Protein AF-A0A8T9CST2-F1 (afdb_monomer_lite)

Sequence (72 aa):
PQAIKTSRPGVGVVVTDSQNNIISPAGGTLPLSIPDDADSIARMNVYPVSTTGVPPETGRFEATATVRINFD

Organism: Escherichia coli (NCBI:txid562)

Foldseek 3Di:
DLFFDKPDPQKTKWKAWPVRHTARLPDGDFDWDDDPPDDIDTDMDIDMDGPVPDDDDDDDMDGDGDDDDDDD

pLDDT: mean 90.5, std 6.2, range [61.91, 96.75]

Secondary structure (DSSP, 8-state):
--SEEBSSTTEEEEEEETT--B--TTT--------SSS-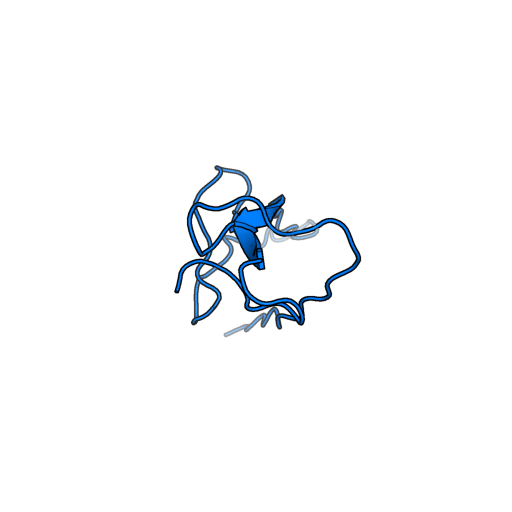----EEEEEEESSSSPPPSS---B---------

Radius of gyration: 14.74 Å; chains: 1; bounding box: 38×22×36 Å

InterPro domains:
  IPR000259 Fimbrial-type adhesion domain [PF00419] (2-72)
  IPR008966 Adhesion domain superfamily [SSF49401] (5-71)
  IPR036937 Fimbrial-type adhesion domain superfamily [G3DSA:2.60.40.1090] (1-72)

Structure (mmCIF, N/CA/C/O backbone):
data_AF-A0A8T9CST2-F1
#
_entry.id   AF-A0A8T9CST2-F1
#
loop_
_atom_site.group_PDB
_atom_site.id
_atom_site.type_symbol
_atom_site.label_atom_id
_atom_site.label_alt_id
_atom_site.label_comp_id
_atom_site.label_asym_id
_atom_site.label_entity_id
_atom_site.label_seq_id
_atom_site.pdbx_PDB_ins_code
_atom_site.Cartn_x
_atom_site.Cartn_y
_atom_site.Cartn_z
_atom_site.occupancy
_atom_site.B_iso_or_equiv
_atom_site.auth_seq_id
_atom_site.auth_comp_id
_atom_site.auth_asym_id
_atom_site.auth_atom_id
_atom_site.pdbx_PDB_model_num
ATOM 1 N N . PRO A 1 1 ? -7.264 -10.536 2.655 1.00 61.91 1 PRO A N 1
ATOM 2 C CA . PRO A 1 1 ? -7.620 -9.131 2.981 1.00 61.91 1 PRO A CA 1
ATOM 3 C C . PRO A 1 1 ? -7.055 -8.179 1.924 1.00 61.91 1 PRO A C 1
ATOM 5 O O . PRO A 1 1 ? -5.900 -8.343 1.553 1.00 61.91 1 PRO A O 1
ATOM 8 N N . GLN A 1 2 ? -7.852 -7.227 1.435 1.00 85.44 2 GLN A N 1
ATOM 9 C CA . GLN A 1 2 ? -7.428 -6.270 0.398 1.00 85.44 2 GLN A CA 1
ATOM 10 C C . GLN A 1 2 ? -6.793 -4.983 0.957 1.00 85.44 2 GLN A C 1
ATOM 12 O O . GLN A 1 2 ? -6.284 -4.176 0.192 1.00 85.44 2 GLN A O 1
ATOM 17 N N . ALA A 1 3 ? -6.809 -4.791 2.279 1.00 93.25 3 ALA A N 1
ATOM 18 C CA . ALA A 1 3 ? -6.298 -3.594 2.940 1.00 93.25 3 ALA A CA 1
ATOM 19 C C . ALA A 1 3 ? -5.231 -3.943 3.988 1.00 93.25 3 ALA A C 1
ATOM 21 O O . ALA A 1 3 ? -5.315 -4.978 4.659 1.00 93.25 3 ALA A O 1
ATOM 22 N N . ILE A 1 4 ? -4.246 -3.060 4.144 1.00 95.94 4 ILE A N 1
ATOM 23 C CA . ILE A 1 4 ? -3.241 -3.080 5.208 1.00 95.94 4 ILE A CA 1
ATOM 24 C C . ILE A 1 4 ? -3.948 -2.793 6.535 1.00 95.94 4 ILE A C 1
ATOM 26 O O . ILE A 1 4 ? -4.736 -1.848 6.647 1.00 95.94 4 ILE A O 1
ATOM 30 N N . LYS A 1 5 ? -3.664 -3.617 7.548 1.00 94.81 5 LYS A N 1
ATOM 31 C CA . LYS A 1 5 ? -4.181 -3.424 8.905 1.00 94.81 5 LYS A CA 1
ATOM 32 C C . LYS A 1 5 ? -3.558 -2.171 9.519 1.00 94.81 5 LYS A C 1
ATOM 34 O O . LYS A 1 5 ? -2.349 -1.975 9.431 1.00 94.81 5 LYS A O 1
ATOM 39 N N . THR A 1 6 ? -4.380 -1.366 10.180 1.00 95.06 6 THR A N 1
ATOM 40 C CA . THR A 1 6 ? -3.917 -0.181 10.907 1.00 95.06 6 THR A CA 1
ATOM 41 C C . THR A 1 6 ? -3.887 -0.423 12.417 1.00 95.06 6 THR A C 1
ATOM 43 O O . THR A 1 6 ? -4.393 -1.437 12.912 1.00 95.06 6 THR A O 1
ATOM 46 N N . SER A 1 7 ? -3.325 0.527 13.165 1.00 95.12 7 SER A N 1
ATOM 47 C CA . SER A 1 7 ? -3.413 0.570 14.628 1.00 95.12 7 SER A CA 1
ATOM 48 C C . SER A 1 7 ? -4.840 0.785 15.153 1.00 95.12 7 SER A C 1
ATOM 50 O O . SER A 1 7 ? -5.080 0.566 16.341 1.00 95.12 7 SER A O 1
ATOM 52 N N . ARG A 1 8 ? -5.802 1.166 14.294 1.00 92.06 8 ARG A N 1
ATOM 53 C CA . ARG A 1 8 ? -7.198 1.404 14.673 1.00 92.06 8 ARG A CA 1
ATOM 54 C C . ARG A 1 8 ? -8.143 0.348 14.077 1.00 92.06 8 ARG A C 1
ATOM 56 O O . ARG A 1 8 ? -8.219 0.209 12.854 1.00 92.06 8 ARG A O 1
ATOM 63 N N . PRO A 1 9 ? -8.924 -0.371 14.903 1.00 90.44 9 PRO A N 1
ATOM 64 C CA . PRO A 1 9 ? -9.963 -1.272 14.409 1.00 90.44 9 PRO A CA 1
ATOM 65 C C . PRO A 1 9 ? -10.965 -0.550 13.499 1.00 90.44 9 PRO A C 1
ATOM 67 O O . PRO A 1 9 ? -11.283 0.616 13.715 1.00 90.44 9 PRO A O 1
ATOM 70 N N . GLY A 1 10 ? -11.461 -1.241 12.472 1.00 90.50 10 GLY A N 1
ATOM 71 C CA . GLY A 1 10 ? -12.416 -0.671 11.515 1.00 90.50 10 GLY A CA 1
ATOM 72 C C . GLY A 1 10 ? -11.804 0.233 10.439 1.00 90.50 10 GLY A C 1
ATOM 73 O O . GLY A 1 10 ? -12.506 0.584 9.495 1.00 90.50 10 GLY A O 1
ATOM 74 N N . VAL A 1 11 ? -10.507 0.558 10.525 1.00 93.38 11 VAL A N 1
ATOM 75 C CA . VAL A 1 11 ? -9.772 1.312 9.497 1.00 93.38 11 VAL A CA 1
ATOM 76 C C . VAL A 1 11 ? -8.741 0.411 8.833 1.00 93.38 11 VAL A C 1
ATOM 78 O O . VAL A 1 11 ? -7.904 -0.199 9.503 1.00 93.38 11 VAL A O 1
ATOM 81 N N . GLY A 1 12 ? -8.795 0.341 7.507 1.00 94.06 12 GLY A N 1
ATOM 82 C CA . GLY A 1 12 ? -7.770 -0.261 6.661 1.00 94.06 12 GLY A CA 1
ATOM 83 C C . GLY A 1 12 ? -7.131 0.791 5.761 1.00 94.06 12 GLY A C 1
ATOM 84 O O . GLY A 1 12 ? -7.712 1.850 5.541 1.00 94.06 12 GLY A O 1
ATOM 85 N N . VAL A 1 13 ? -5.955 0.494 5.216 1.00 96.06 13 VAL A N 1
ATOM 86 C CA . VAL A 1 13 ? -5.338 1.296 4.149 1.00 96.06 13 VAL A CA 1
ATOM 87 C C . VAL A 1 13 ? -5.268 0.461 2.879 1.00 96.06 13 VAL A C 1
ATOM 89 O O . VAL A 1 13 ? -4.732 -0.645 2.896 1.00 96.06 13 VAL A O 1
ATOM 92 N N . VAL A 1 14 ? -5.815 0.978 1.784 1.00 96.12 14 VAL A N 1
ATOM 93 C CA . VAL A 1 14 ? -5.724 0.356 0.460 1.00 96.12 14 VAL A CA 1
ATOM 94 C C . VAL A 1 14 ? -4.585 1.000 -0.314 1.00 96.12 14 VAL A C 1
ATOM 96 O O . VAL A 1 14 ? -4.366 2.209 -0.230 1.00 96.12 14 VAL A O 1
ATOM 99 N N . VAL A 1 15 ? -3.871 0.164 -1.065 1.00 96.31 15 VAL A N 1
ATOM 100 C CA . VAL A 1 15 ? -2.877 0.583 -2.051 1.00 96.31 15 VAL A CA 1
ATOM 101 C C . VAL A 1 15 ? -3.382 0.167 -3.426 1.00 96.31 15 VAL A C 1
ATOM 103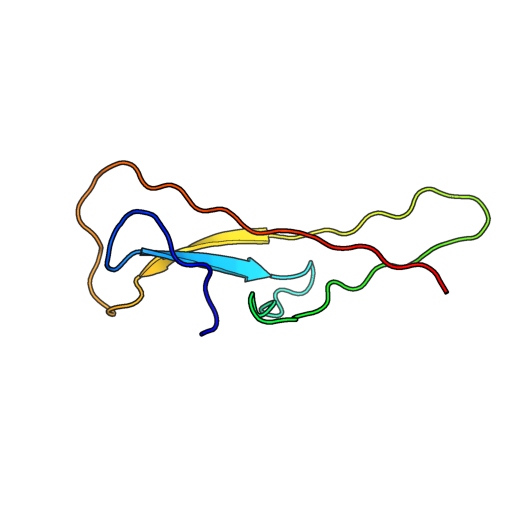 O O . VAL A 1 15 ? -3.830 -0.968 -3.598 1.00 96.31 15 VAL A O 1
ATOM 106 N N . THR A 1 16 ? -3.303 1.065 -4.402 1.00 96.25 16 THR A N 1
ATOM 107 C CA . THR A 1 16 ? -3.547 0.736 -5.811 1.00 96.25 16 THR A CA 1
ATOM 108 C C . THR A 1 16 ? -2.348 1.101 -6.666 1.00 96.25 16 THR A C 1
ATOM 110 O O . THR A 1 16 ? -1.570 1.982 -6.296 1.00 96.25 16 THR A O 1
ATOM 113 N N . ASP A 1 17 ? -2.218 0.467 -7.828 1.00 94.94 17 ASP A N 1
ATOM 114 C CA . ASP A 1 17 ? -1.321 0.956 -8.875 1.00 94.94 17 ASP A CA 1
ATOM 115 C C . ASP A 1 17 ? -1.872 2.234 -9.544 1.00 94.94 17 ASP A C 1
ATOM 117 O O . ASP A 1 17 ? -2.924 2.772 -9.168 1.00 94.94 17 ASP A O 1
ATOM 121 N N . SER A 1 18 ? -1.148 2.729 -10.549 1.00 93.38 18 SER A N 1
ATOM 122 C CA . SER A 1 18 ? -1.515 3.912 -11.337 1.00 93.38 18 SER A CA 1
ATOM 123 C C . SER A 1 18 ? -2.773 3.739 -12.194 1.00 93.38 18 SER A C 1
ATOM 125 O O . SER A 1 18 ? -3.326 4.734 -12.658 1.00 93.38 18 SER A O 1
ATOM 127 N N . GLN A 1 19 ? -3.225 2.504 -12.409 1.00 94.38 19 GLN A N 1
ATOM 128 C CA . GLN A 1 19 ? -4.438 2.160 -13.151 1.00 94.38 19 GLN A CA 1
ATOM 129 C C . GLN A 1 19 ? -5.628 1.900 -12.214 1.00 94.38 19 GLN A C 1
ATOM 131 O O . GLN A 1 19 ? -6.714 1.565 -12.680 1.00 94.38 19 GLN A O 1
ATOM 136 N N . ASN A 1 20 ? -5.447 2.120 -10.906 1.00 93.81 20 ASN A N 1
ATOM 137 C CA . ASN A 1 20 ? -6.414 1.871 -9.838 1.00 93.81 20 ASN A CA 1
ATOM 138 C C . ASN A 1 20 ? -6.702 0.386 -9.565 1.00 93.81 20 ASN A C 1
ATOM 140 O O . ASN A 1 20 ? -7.696 0.068 -8.908 1.00 93.81 20 ASN A O 1
ATOM 144 N N . ASN A 1 21 ? -5.826 -0.529 -9.987 1.00 94.75 21 ASN A N 1
ATOM 145 C CA . ASN A 1 21 ? -5.927 -1.924 -9.572 1.00 94.75 21 ASN A CA 1
ATOM 146 C C . ASN A 1 21 ? -5.472 -2.060 -8.117 1.00 94.75 21 ASN A C 1
ATOM 148 O O . ASN A 1 21 ? -4.416 -1.554 -7.734 1.00 94.75 21 ASN A O 1
ATOM 152 N N . ILE A 1 22 ? -6.262 -2.758 -7.299 1.00 94.81 22 ILE A N 1
ATOM 153 C CA . ILE A 1 22 ? -5.937 -2.996 -5.888 1.00 94.81 22 ILE A CA 1
ATOM 154 C C . ILE A 1 22 ? -4.711 -3.906 -5.782 1.00 94.81 22 ILE A C 1
ATOM 156 O O . ILE A 1 22 ? -4.704 -5.020 -6.308 1.00 94.81 22 ILE A O 1
ATOM 160 N N . ILE A 1 23 ? -3.713 -3.466 -5.016 1.00 94.81 23 ILE A N 1
ATOM 161 C CA . ILE A 1 23 ? -2.535 -4.260 -4.677 1.00 94.81 23 ILE A CA 1
ATOM 162 C C . ILE A 1 23 ? -2.766 -4.936 -3.328 1.00 94.81 23 ILE A C 1
ATOM 164 O O . ILE A 1 23 ? -2.864 -4.286 -2.287 1.00 94.81 23 ILE A O 1
ATOM 168 N N . SER A 1 24 ? -2.850 -6.268 -3.342 1.00 94.00 24 SER A N 1
ATOM 169 C CA . SER A 1 24 ? -2.975 -7.053 -2.112 1.00 94.00 24 SER A CA 1
ATOM 170 C C . SER A 1 24 ? -1.736 -6.868 -1.224 1.00 94.00 24 SER A C 1
ATOM 172 O O . SER A 1 24 ? -0.619 -7.076 -1.696 1.00 94.00 24 SER A O 1
ATOM 174 N N . PRO A 1 25 ? -1.892 -6.590 0.082 1.00 91.94 25 PRO A N 1
ATOM 175 C CA . PRO A 1 25 ? -0.759 -6.553 1.007 1.00 91.94 25 PRO A CA 1
ATOM 176 C C . PRO A 1 25 ? -0.122 -7.936 1.225 1.00 91.94 25 PRO A C 1
ATOM 178 O O . PRO A 1 25 ? 1.012 -8.031 1.683 1.00 91.94 25 PRO A O 1
ATOM 181 N N . ALA A 1 26 ? -0.832 -9.018 0.892 1.00 90.44 26 ALA A N 1
ATOM 182 C CA . ALA A 1 26 ? -0.335 -10.388 0.972 1.00 90.44 26 ALA A CA 1
ATOM 183 C C . ALA A 1 26 ? 0.237 -10.837 -0.385 1.00 90.44 26 ALA A C 1
ATOM 185 O O . ALA A 1 26 ? -0.336 -11.702 -1.043 1.00 90.44 26 ALA A O 1
ATOM 186 N N . GLY A 1 27 ? 1.340 -10.214 -0.812 1.00 88.38 27 GLY A N 1
ATOM 187 C CA . GLY A 1 27 ? 2.083 -10.619 -2.014 1.00 88.38 27 GLY A CA 1
ATOM 188 C C . GLY A 1 27 ? 1.564 -10.061 -3.343 1.00 88.38 27 GLY A C 1
ATOM 189 O O . GLY A 1 27 ? 1.876 -10.618 -4.390 1.00 88.38 27 GLY A O 1
ATOM 190 N N . GLY A 1 28 ? 0.774 -8.983 -3.325 1.00 92.00 28 GLY A N 1
ATOM 191 C CA . GLY A 1 28 ? 0.442 -8.245 -4.543 1.00 92.00 28 GLY A CA 1
ATOM 192 C C . GLY A 1 28 ? 1.682 -7.603 -5.170 1.00 92.00 28 GLY A C 1
ATOM 193 O O . GLY A 1 28 ? 2.635 -7.249 -4.476 1.00 92.00 28 GLY A O 1
ATOM 194 N N . THR A 1 29 ? 1.659 -7.445 -6.489 1.00 91.94 29 THR A N 1
ATOM 195 C CA . THR A 1 29 ? 2.790 -6.934 -7.270 1.00 91.94 29 THR A CA 1
ATOM 196 C C . THR A 1 29 ? 2.489 -5.555 -7.828 1.00 91.94 29 THR A C 1
ATOM 198 O O . THR A 1 29 ? 1.437 -5.349 -8.430 1.00 91.94 29 THR A O 1
ATOM 201 N N . LEU A 1 30 ? 3.435 -4.630 -7.684 1.00 91.00 30 LEU A N 1
ATOM 202 C CA . LEU A 1 30 ? 3.401 -3.350 -8.384 1.00 91.00 30 LEU A CA 1
ATOM 203 C C . LEU A 1 30 ? 4.122 -3.497 -9.730 1.00 91.00 30 LEU A C 1
ATOM 205 O O . LEU A 1 30 ? 5.262 -3.965 -9.740 1.00 91.00 30 LEU A O 1
ATOM 209 N N . PRO A 1 31 ? 3.499 -3.105 -10.851 1.00 88.56 31 PRO A N 1
ATOM 210 C CA . PRO A 1 31 ? 4.180 -3.100 -12.135 1.00 88.56 31 PRO A CA 1
ATOM 211 C C . PRO A 1 31 ? 5.308 -2.059 -12.133 1.00 88.56 31 PRO A C 1
ATOM 213 O O . PRO A 1 31 ? 5.114 -0.910 -11.731 1.00 88.56 31 PRO A O 1
ATOM 216 N N . LEU A 1 32 ? 6.485 -2.471 -12.600 1.00 89.25 32 LEU A N 1
ATOM 217 C CA . LEU A 1 32 ? 7.666 -1.630 -12.755 1.00 89.25 32 LEU A CA 1
ATOM 218 C C . LEU A 1 32 ? 8.311 -1.945 -14.105 1.00 89.25 32 LEU A C 1
ATOM 220 O O . LEU A 1 32 ? 8.621 -3.099 -14.385 1.00 89.25 32 LEU A O 1
ATOM 224 N N . SER A 1 33 ? 8.502 -0.919 -14.930 1.00 88.12 33 SER A N 1
ATOM 225 C CA . SER A 1 33 ? 9.294 -1.024 -16.156 1.00 88.12 33 SER A CA 1
ATOM 226 C C . SER A 1 33 ? 10.698 -0.518 -15.871 1.00 88.12 33 SER A C 1
ATOM 228 O O . SER A 1 33 ? 10.834 0.565 -15.301 1.00 88.12 33 SER A O 1
ATOM 230 N N . ILE A 1 34 ? 11.705 -1.283 -16.293 1.00 88.31 34 ILE A N 1
ATOM 231 C CA . ILE A 1 34 ? 13.121 -0.938 -16.151 1.00 88.31 34 ILE A CA 1
ATOM 232 C C . ILE A 1 34 ? 13.686 -0.654 -17.548 1.00 88.31 34 ILE A C 1
ATOM 234 O O . ILE A 1 34 ? 13.971 -1.606 -18.272 1.00 88.31 34 ILE A O 1
ATOM 238 N N . PRO A 1 35 ? 13.747 0.618 -17.982 1.00 89.25 35 PRO A N 1
ATOM 239 C CA . PRO A 1 35 ? 14.378 0.989 -19.246 1.00 89.25 35 PRO A CA 1
ATOM 240 C C . PRO A 1 35 ? 15.912 0.985 -19.125 1.00 89.25 35 PRO A C 1
ATOM 242 O O . PRO A 1 35 ? 16.449 1.159 -18.033 1.00 89.25 35 PRO A O 1
ATOM 245 N N . ASP A 1 36 ? 16.613 0.822 -20.250 1.00 91.38 36 ASP A N 1
ATOM 246 C CA . ASP A 1 36 ? 18.082 0.701 -20.285 1.00 91.38 36 ASP A CA 1
ATOM 247 C C . ASP A 1 36 ? 18.818 2.016 -19.958 1.00 91.38 36 ASP A C 1
ATOM 249 O O . ASP A 1 36 ? 19.961 1.996 -19.501 1.00 91.38 36 ASP A O 1
ATOM 253 N N . ASP A 1 37 ? 18.183 3.164 -20.198 1.00 93.00 37 ASP A N 1
ATOM 254 C CA . ASP A 1 37 ? 18.805 4.492 -20.168 1.00 93.00 37 ASP A CA 1
ATOM 255 C C . ASP A 1 37 ? 18.046 5.521 -19.309 1.00 93.00 37 ASP A C 1
ATOM 257 O O . ASP A 1 37 ? 18.303 6.724 -19.406 1.00 93.00 37 ASP A O 1
ATOM 261 N N . ALA A 1 38 ? 17.130 5.074 -18.441 1.00 91.56 38 ALA A N 1
ATOM 262 C CA . ALA A 1 38 ? 16.349 5.962 -17.580 1.00 91.56 38 ALA A CA 1
ATOM 263 C C . ALA A 1 38 ? 15.982 5.353 -16.216 1.00 91.56 38 ALA A C 1
ATOM 265 O O . ALA A 1 38 ? 15.997 4.140 -16.004 1.00 91.56 38 ALA A O 1
ATOM 266 N N . ASP A 1 39 ? 15.594 6.222 -15.280 1.00 91.62 39 ASP A N 1
ATOM 267 C CA . ASP A 1 39 ? 15.105 5.805 -13.967 1.00 91.62 39 ASP A CA 1
ATOM 268 C C . ASP A 1 39 ? 13.775 5.047 -14.067 1.00 91.62 39 ASP A C 1
ATOM 270 O O . ASP A 1 39 ? 12.865 5.399 -14.825 1.00 91.62 39 ASP A O 1
ATOM 274 N N . SER A 1 40 ? 13.628 4.031 -13.218 1.00 90.88 40 SER A N 1
ATOM 275 C CA . SER A 1 40 ? 12.391 3.260 -13.085 1.00 90.88 40 SER A CA 1
ATOM 276 C C . SER A 1 40 ? 11.528 3.821 -11.960 1.00 90.88 40 SER A C 1
ATOM 278 O O . SER A 1 40 ? 11.990 3.979 -10.830 1.00 90.88 40 SER A O 1
ATOM 280 N N . ILE A 1 41 ? 10.251 4.094 -12.239 1.00 90.75 41 ILE A N 1
ATOM 281 C CA . ILE A 1 41 ? 9.330 4.691 -11.263 1.00 90.75 41 ILE A CA 1
ATOM 28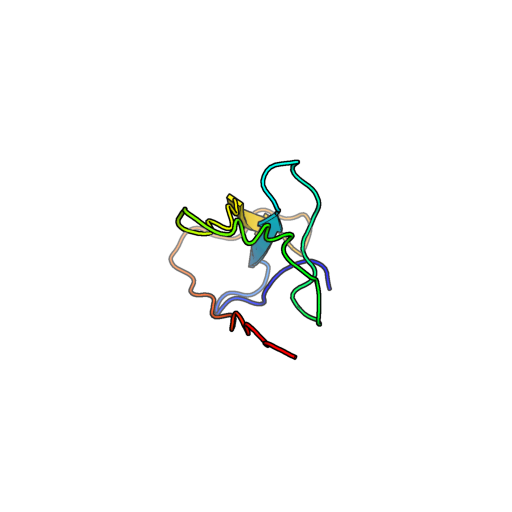2 C C . ILE A 1 41 ? 8.069 3.833 -11.140 1.00 90.75 41 ILE A C 1
ATOM 284 O O . ILE A 1 41 ? 7.269 3.757 -12.073 1.00 90.75 41 ILE A O 1
ATOM 288 N N . ALA A 1 42 ? 7.842 3.259 -9.956 1.00 91.12 42 ALA A N 1
ATOM 289 C CA . ALA A 1 42 ? 6.542 2.711 -9.574 1.00 91.12 42 ALA A CA 1
ATOM 290 C C . ALA A 1 42 ? 5.672 3.820 -8.966 1.00 91.12 42 ALA A C 1
ATOM 292 O O . ALA A 1 42 ? 6.100 4.529 -8.054 1.00 91.12 42 ALA A O 1
ATOM 293 N N . ARG A 1 43 ? 4.433 3.959 -9.446 1.00 92.25 43 ARG A N 1
ATOM 294 C CA . ARG A 1 43 ? 3.437 4.873 -8.870 1.00 92.25 43 ARG A CA 1
ATOM 295 C C . ARG A 1 43 ? 2.356 4.079 -8.152 1.00 92.25 43 ARG A C 1
ATOM 297 O O . ARG A 1 43 ? 1.875 3.077 -8.673 1.00 92.25 43 ARG A O 1
ATOM 304 N N . MET A 1 44 ? 1.966 4.566 -6.980 1.00 94.31 44 MET A N 1
ATOM 305 C CA . MET A 1 44 ? 0.908 3.979 -6.168 1.00 94.31 44 MET A CA 1
ATOM 306 C C . MET A 1 44 ? 0.016 5.068 -5.579 1.00 94.31 44 MET A C 1
ATOM 308 O O . MET A 1 44 ? 0.501 6.150 -5.245 1.00 94.31 44 MET A O 1
ATOM 312 N N . ASN A 1 45 ? -1.268 4.760 -5.417 1.00 95.56 45 ASN A N 1
ATOM 313 C CA . ASN A 1 45 ? -2.199 5.579 -4.647 1.00 95.56 45 ASN A CA 1
ATOM 314 C C . ASN A 1 45 ? -2.467 4.894 -3.310 1.00 95.56 45 ASN A C 1
ATOM 316 O O . ASN A 1 45 ? -2.595 3.671 -3.255 1.00 95.56 45 ASN A O 1
ATOM 320 N N . VAL A 1 46 ? -2.560 5.676 -2.235 1.00 95.50 46 VAL A N 1
ATOM 321 C CA . VAL A 1 46 ? -2.739 5.158 -0.875 1.00 95.50 46 VAL A CA 1
ATOM 322 C C . VAL A 1 46 ? -3.848 5.938 -0.187 1.00 95.50 46 VAL A C 1
ATOM 324 O O . VAL A 1 46 ? -3.794 7.165 -0.133 1.00 95.50 46 VAL A O 1
ATOM 327 N N . TYR A 1 47 ? -4.856 5.242 0.336 1.00 94.12 47 TYR A N 1
ATOM 328 C CA . TYR A 1 47 ? -5.983 5.893 1.004 1.00 94.12 47 TYR A CA 1
ATOM 329 C C . TYR A 1 47 ? -6.634 4.995 2.065 1.00 94.12 47 TYR A C 1
ATOM 331 O O . TYR A 1 47 ? -6.598 3.763 1.956 1.00 94.12 47 TYR A O 1
ATOM 339 N N . PRO A 1 48 ? -7.222 5.588 3.121 1.00 92.88 48 PRO A N 1
ATOM 340 C CA . PRO A 1 48 ? -7.942 4.831 4.132 1.00 92.88 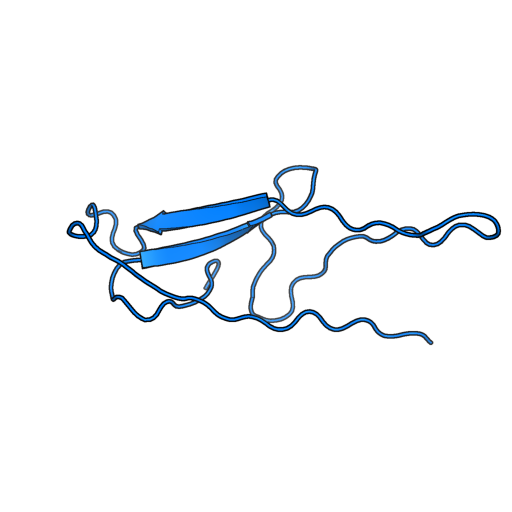48 PRO A CA 1
ATOM 341 C C . PRO A 1 48 ? -9.307 4.357 3.625 1.00 92.88 48 PRO A C 1
ATOM 343 O O . PRO A 1 48 ? -9.962 5.027 2.829 1.00 92.88 48 PRO A O 1
ATOM 346 N N . VAL A 1 49 ? -9.765 3.226 4.154 1.00 92.12 49 VAL A N 1
ATOM 347 C CA . VAL A 1 49 ? -11.102 2.668 3.929 1.00 92.12 49 VAL A CA 1
ATOM 348 C C . VAL A 1 49 ? -11.701 2.178 5.247 1.00 92.12 49 VAL A C 1
ATOM 350 O O . VAL A 1 49 ? -10.973 1.756 6.151 1.00 92.12 49 VAL A O 1
ATOM 353 N N . SER A 1 50 ? -13.033 2.186 5.355 1.00 91.19 50 SER A N 1
ATOM 354 C CA . SER A 1 50 ? -13.716 1.434 6.414 1.00 91.19 50 SER A CA 1
ATOM 355 C C . SER A 1 50 ? -13.657 -0.060 6.094 1.00 91.19 50 SER A C 1
ATOM 357 O O . SER A 1 50 ? -13.950 -0.468 4.972 1.00 91.19 50 SER A O 1
ATOM 359 N N . THR A 1 51 ? -13.297 -0.886 7.076 1.00 91.50 51 THR A N 1
ATOM 360 C CA . THR A 1 51 ? -13.295 -2.356 6.941 1.00 91.50 51 THR A CA 1
ATOM 361 C C . THR A 1 51 ? -14.550 -3.014 7.502 1.00 91.50 51 THR A C 1
ATOM 363 O O . THR A 1 51 ? -14.726 -4.221 7.361 1.00 91.50 51 THR A O 1
ATOM 366 N N . THR A 1 52 ? -15.430 -2.233 8.125 1.00 89.94 52 THR A N 1
ATOM 367 C CA . THR A 1 52 ? -16.664 -2.706 8.768 1.00 89.94 52 THR A CA 1
ATOM 368 C C . THR A 1 52 ? -17.925 -2.211 8.063 1.00 89.94 52 THR A C 1
ATOM 370 O O . THR A 1 52 ? -19.022 -2.604 8.445 1.00 89.94 52 THR A O 1
ATOM 373 N N . GLY A 1 53 ? -17.796 -1.325 7.068 1.00 85.50 53 GLY A N 1
ATOM 374 C CA . GLY A 1 53 ? -18.928 -0.629 6.446 1.00 85.50 53 GLY A CA 1
ATOM 375 C C . GLY A 1 53 ? -19.501 0.506 7.303 1.00 85.50 53 GLY A C 1
AT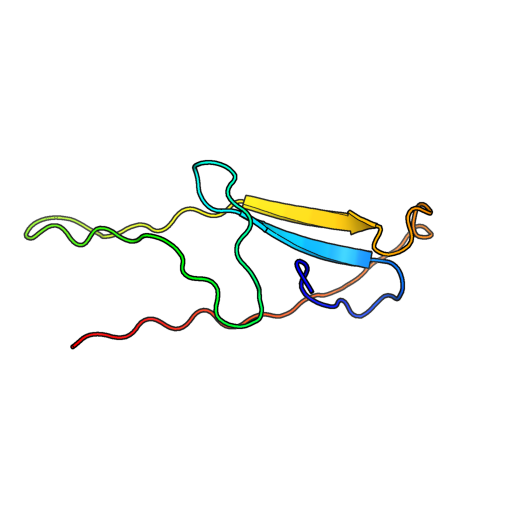OM 376 O O . GLY A 1 53 ? -20.392 1.220 6.856 1.00 85.50 53 GLY A O 1
ATOM 377 N N . VAL A 1 54 ? -18.968 0.707 8.511 1.00 83.88 54 VAL A N 1
ATOM 378 C CA . VAL A 1 54 ? -19.328 1.807 9.410 1.00 83.88 54 VAL A CA 1
ATOM 379 C C . VAL A 1 54 ? -18.194 2.834 9.401 1.00 83.88 54 VAL A C 1
ATOM 381 O O . VAL A 1 54 ? -17.024 2.434 9.453 1.00 83.88 54 VAL A O 1
ATOM 384 N N . PRO A 1 55 ? -18.487 4.145 9.327 1.00 76.81 55 PRO A N 1
ATOM 385 C CA . PRO A 1 55 ? -17.466 5.171 9.465 1.00 76.81 55 PRO A CA 1
ATOM 386 C C . PRO A 1 55 ? -16.687 4.988 10.776 1.00 76.81 55 PRO A C 1
ATOM 388 O O . PRO A 1 55 ? -17.305 4.867 11.836 1.00 76.81 55 PRO A O 1
ATOM 391 N N . PRO A 1 56 ? -15.348 4.943 10.734 1.00 75.25 56 PRO A N 1
ATOM 392 C CA . PRO A 1 56 ? -14.558 4.905 11.951 1.00 75.25 56 PRO A CA 1
ATOM 393 C C . PRO A 1 56 ? -14.718 6.225 12.708 1.00 75.25 56 PRO A C 1
ATOM 395 O O . PRO A 1 56 ? -14.869 7.291 12.113 1.00 75.25 56 PRO A O 1
ATOM 398 N N . GLU A 1 57 ? -14.648 6.158 14.032 1.00 77.75 57 GLU A N 1
ATOM 399 C CA . GLU A 1 57 ? -14.572 7.351 14.871 1.00 77.75 57 GLU A CA 1
ATOM 400 C C . GLU A 1 57 ? -13.387 8.251 14.464 1.00 77.75 57 GLU A C 1
ATOM 402 O O . GLU A 1 57 ? -12.340 7.778 14.012 1.00 77.75 57 GLU A O 1
ATOM 407 N N . THR A 1 58 ? -13.517 9.561 14.680 1.00 81.62 58 THR A N 1
ATOM 408 C CA . THR A 1 58 ? -12.455 10.536 14.392 1.00 81.62 58 THR A CA 1
ATOM 409 C C . THR A 1 58 ? -11.183 10.231 15.188 1.00 81.62 58 THR A C 1
ATOM 411 O O . THR A 1 58 ? -11.233 9.775 16.333 1.00 81.62 58 THR A O 1
ATOM 414 N N . GLY A 1 59 ? -10.008 10.438 14.588 1.00 87.25 59 GLY A N 1
ATOM 415 C CA . GLY A 1 59 ? -8.714 10.350 15.274 1.00 87.25 59 GLY A CA 1
ATOM 416 C C . GLY A 1 59 ? -7.574 9.861 14.382 1.00 87.25 59 GLY A C 1
ATOM 417 O O . GLY A 1 59 ? -7.729 9.731 13.170 1.00 87.25 59 GLY A O 1
ATOM 418 N N . ARG A 1 60 ? -6.418 9.595 14.999 1.00 93.56 60 ARG A N 1
ATOM 419 C CA . ARG A 1 60 ? -5.192 9.162 14.315 1.00 93.56 60 ARG A CA 1
ATOM 420 C C . ARG A 1 60 ? -5.131 7.637 14.203 1.00 93.56 60 ARG A C 1
ATOM 422 O O . ARG A 1 60 ? -5.558 6.925 15.108 1.00 93.56 60 ARG A O 1
ATOM 429 N N . PHE A 1 61 ? -4.563 7.150 13.108 1.00 94.44 61 PHE A N 1
ATOM 430 C CA . PHE A 1 61 ? -4.198 5.749 12.911 1.00 94.44 61 PHE A CA 1
ATOM 431 C C . PHE A 1 61 ? -2.852 5.678 12.185 1.00 94.44 61 PHE A C 1
ATOM 433 O O . PHE A 1 61 ? -2.414 6.654 11.576 1.00 94.44 61 PHE A O 1
ATOM 440 N N . GLU A 1 62 ? -2.202 4.522 12.256 1.00 96.75 62 GLU A N 1
ATOM 441 C CA . GLU A 1 62 ? -0.926 4.250 11.595 1.00 96.75 62 GLU A CA 1
ATOM 442 C C . GLU A 1 62 ? -0.994 2.908 10.868 1.00 96.75 62 GLU A C 1
ATOM 444 O O . GLU A 1 62 ? -1.694 1.993 11.306 1.00 96.75 62 GLU A O 1
ATOM 449 N N . ALA A 1 63 ? -0.281 2.801 9.749 1.00 95.75 63 ALA A N 1
ATOM 450 C CA . ALA A 1 63 ? -0.169 1.589 8.950 1.00 95.75 63 ALA A CA 1
ATOM 451 C C . ALA A 1 63 ? 1.275 1.427 8.474 1.00 95.75 63 ALA A C 1
ATOM 453 O O . ALA A 1 63 ? 1.939 2.411 8.147 1.00 95.75 63 ALA A O 1
ATOM 454 N N . THR A 1 64 ? 1.750 0.187 8.398 1.00 95.44 64 THR A N 1
ATOM 455 C CA . THR A 1 64 ? 3.087 -0.132 7.889 1.00 95.44 64 THR A CA 1
ATOM 456 C C . THR A 1 64 ? 2.990 -1.309 6.933 1.00 95.44 64 THR A C 1
ATOM 458 O O . THR A 1 64 ? 2.321 -2.300 7.223 1.00 95.44 64 THR A O 1
ATOM 461 N N . ALA A 1 65 ? 3.665 -1.195 5.794 1.00 93.75 65 ALA A N 1
ATOM 462 C CA . ALA A 1 65 ? 3.839 -2.266 4.827 1.00 93.75 65 ALA A CA 1
ATOM 463 C C . ALA A 1 65 ? 5.256 -2.204 4.250 1.00 93.75 65 ALA A C 1
ATOM 465 O O . ALA A 1 65 ? 5.885 -1.146 4.237 1.00 93.75 65 ALA A O 1
ATOM 466 N N . THR A 1 66 ? 5.750 -3.344 3.778 1.00 93.06 66 THR A N 1
ATOM 467 C CA . THR A 1 66 ? 7.082 -3.466 3.184 1.00 93.06 66 THR A CA 1
ATOM 468 C C . THR A 1 66 ? 6.952 -3.625 1.679 1.00 93.06 66 THR A C 1
ATOM 470 O O . THR A 1 66 ? 6.249 -4.518 1.210 1.00 93.06 66 THR A O 1
ATOM 473 N N . VAL A 1 67 ? 7.664 -2.790 0.925 1.00 91.38 67 VAL A N 1
ATOM 474 C CA . VAL A 1 67 ? 7.879 -2.993 -0.510 1.00 91.38 67 VAL A CA 1
ATOM 475 C C . VAL A 1 67 ? 9.182 -3.763 -0.679 1.00 91.38 67 VAL A C 1
ATOM 477 O O . VAL A 1 67 ? 10.205 -3.384 -0.109 1.00 91.38 67 VAL A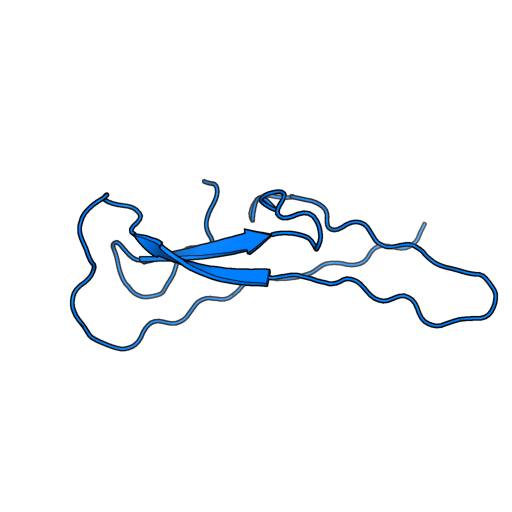 O 1
ATOM 480 N N . ARG A 1 68 ? 9.143 -4.851 -1.447 1.00 91.75 68 ARG A N 1
ATOM 481 C CA . ARG A 1 68 ? 10.316 -5.662 -1.776 1.00 91.75 68 ARG A CA 1
ATOM 482 C C . ARG A 1 68 ? 10.560 -5.595 -3.278 1.00 91.75 68 ARG A C 1
ATOM 484 O O . ARG A 1 68 ? 9.657 -5.900 -4.049 1.00 91.75 68 ARG A O 1
ATOM 491 N N . ILE A 1 69 ? 11.779 -5.230 -3.662 1.00 87.75 69 ILE A N 1
ATOM 492 C CA . ILE A 1 69 ? 12.262 -5.281 -5.044 1.00 87.75 69 ILE A CA 1
ATOM 493 C C . ILE A 1 69 ? 13.238 -6.454 -5.126 1.00 87.75 69 ILE A C 1
ATOM 495 O O . ILE A 1 69 ? 14.125 -6.571 -4.281 1.00 87.75 69 ILE A O 1
ATOM 499 N N . ASN A 1 70 ? 13.037 -7.334 -6.103 1.00 83.44 70 ASN A N 1
ATOM 500 C CA . ASN A 1 70 ? 13.947 -8.432 -6.412 1.00 83.44 70 ASN A CA 1
ATOM 501 C C . ASN A 1 70 ? 14.501 -8.213 -7.823 1.00 83.44 70 ASN A C 1
ATOM 503 O O . ASN A 1 70 ? 13.764 -7.750 -8.693 1.00 83.44 70 ASN A O 1
ATOM 507 N N . PHE A 1 71 ? 15.770 -8.555 -8.016 1.00 78.44 71 PHE A N 1
ATOM 508 C CA . PHE A 1 71 ? 16.424 -8.640 -9.317 1.00 78.44 71 PHE A CA 1
ATOM 509 C C . PHE A 1 71 ? 16.868 -10.089 -9.501 1.00 78.44 71 PHE A C 1
ATOM 511 O O . PHE A 1 71 ? 17.354 -10.688 -8.534 1.00 78.44 71 PHE A O 1
ATOM 518 N N . ASP A 1 72 ? 16.684 -10.612 -10.707 1.00 71.88 72 ASP A N 1
ATOM 519 C CA . ASP A 1 72 ? 17.118 -11.951 -11.110 1.00 71.88 72 ASP A CA 1
ATOM 520 C C . ASP A 1 72 ? 18.423 -11.864 -11.914 1.00 71.88 72 ASP A C 1
ATOM 522 O O . ASP A 1 72 ? 18.586 -10.870 -12.665 1.00 71.88 72 ASP A O 1
#